Protein AF-A0A3A0CTU8-F1 (afdb_monomer)

Structure (mmCIF, N/CA/C/O backbone):
data_AF-A0A3A0CTU8-F1
#
_entry.id   AF-A0A3A0CTU8-F1
#
loop_
_atom_site.group_PDB
_atom_site.id
_atom_site.type_symbol
_atom_site.label_atom_id
_atom_site.label_alt_id
_atom_site.label_comp_id
_atom_site.label_asym_id
_atom_site.label_entity_id
_atom_site.label_seq_id
_atom_site.pdbx_PDB_ins_code
_atom_site.Cartn_x
_atom_site.Cartn_y
_atom_site.Cartn_z
_atom_site.occupancy
_atom_site.B_iso_or_equiv
_atom_site.auth_seq_id
_atom_site.auth_comp_id
_atom_site.auth_asym_id
_atom_site.auth_atom_id
_atom_site.pdbx_PDB_model_num
ATOM 1 N N . MET A 1 1 ? 33.513 -13.390 45.885 1.00 42.47 1 MET A N 1
ATOM 2 C CA . MET A 1 1 ? 34.099 -12.421 44.937 1.00 42.47 1 MET A CA 1
ATOM 3 C C . MET A 1 1 ? 33.956 -13.057 43.565 1.00 42.47 1 MET A C 1
ATOM 5 O O . MET A 1 1 ? 34.497 -14.136 43.381 1.00 42.47 1 MET A O 1
ATOM 9 N N . MET A 1 2 ? 33.066 -12.535 42.719 1.00 45.44 2 MET A N 1
ATOM 10 C CA . MET A 1 2 ? 32.643 -13.171 41.463 1.00 45.44 2 MET A CA 1
ATOM 11 C C . MET A 1 2 ? 32.971 -12.195 40.332 1.00 45.44 2 MET A C 1
ATOM 13 O O . MET A 1 2 ? 32.323 -11.157 40.219 1.00 45.44 2 MET A O 1
ATOM 17 N N . ASP A 1 3 ? 34.017 -12.493 39.566 1.00 45.66 3 ASP A N 1
ATOM 18 C CA . ASP A 1 3 ? 34.453 -11.686 38.428 1.00 45.66 3 ASP A CA 1
ATOM 19 C C . ASP A 1 3 ? 33.591 -12.023 37.207 1.00 45.66 3 ASP A C 1
ATOM 21 O O . ASP A 1 3 ? 33.755 -13.061 36.566 1.00 45.66 3 ASP A O 1
ATOM 25 N N . VAL A 1 4 ? 32.630 -11.151 36.904 1.00 51.38 4 VAL A N 1
ATOM 26 C CA . VAL A 1 4 ? 31.853 -11.211 35.664 1.00 51.38 4 VAL A CA 1
ATOM 27 C C . VAL A 1 4 ? 32.665 -10.506 34.584 1.00 51.38 4 VAL A C 1
ATOM 29 O O . VAL A 1 4 ? 32.803 -9.285 34.590 1.00 51.38 4 VAL A O 1
ATOM 32 N N . SER A 1 5 ? 33.227 -11.274 33.652 1.00 53.47 5 SER A N 1
ATOM 33 C CA . SER A 1 5 ? 33.855 -10.720 32.455 1.00 53.47 5 SER A CA 1
ATOM 34 C C . SER A 1 5 ? 32.796 -10.054 31.573 1.00 53.47 5 SER A C 1
ATOM 36 O O . SER A 1 5 ? 31.954 -10.718 30.972 1.00 53.47 5 SER A O 1
ATOM 38 N N . THR A 1 6 ? 32.848 -8.727 31.487 1.00 55.31 6 THR A N 1
ATOM 39 C CA . THR A 1 6 ? 32.089 -7.926 30.524 1.00 55.31 6 THR A CA 1
ATOM 40 C C . THR A 1 6 ? 32.538 -8.292 29.108 1.00 55.31 6 THR A C 1
ATOM 42 O O . THR A 1 6 ? 33.616 -7.888 28.675 1.00 55.31 6 THR A O 1
ATOM 45 N N . ILE A 1 7 ? 31.714 -9.026 28.355 1.00 48.69 7 ILE A N 1
ATOM 46 C CA . ILE A 1 7 ? 31.868 -9.136 26.897 1.00 48.69 7 ILE A CA 1
ATOM 47 C C . ILE A 1 7 ? 31.388 -7.806 26.309 1.00 48.69 7 ILE A C 1
ATOM 49 O O . ILE A 1 7 ? 30.241 -7.644 25.900 1.00 48.69 7 ILE A O 1
ATOM 53 N N . GLY A 1 8 ? 32.264 -6.805 26.350 1.00 43.62 8 GLY A N 1
ATOM 54 C CA . GLY A 1 8 ? 32.046 -5.517 25.714 1.00 43.62 8 GLY A CA 1
ATOM 55 C C . GLY A 1 8 ? 32.279 -5.639 24.217 1.00 43.62 8 GLY A C 1
ATOM 56 O O . GLY A 1 8 ? 33.350 -5.284 23.737 1.00 43.62 8 GLY A O 1
ATOM 57 N N . ASN A 1 9 ? 31.289 -6.124 23.466 1.00 53.31 9 ASN A N 1
ATOM 58 C CA . ASN A 1 9 ? 31.264 -5.866 22.031 1.00 53.31 9 ASN A CA 1
ATOM 59 C C . ASN A 1 9 ? 30.736 -4.441 21.832 1.00 53.31 9 ASN A C 1
ATOM 61 O O . ASN A 1 9 ? 29.529 -4.224 21.725 1.00 53.31 9 ASN A O 1
ATOM 65 N N . THR A 1 10 ? 31.628 -3.450 21.840 1.00 55.47 10 THR A N 1
ATOM 66 C CA . THR A 1 10 ? 31.289 -2.099 21.389 1.00 55.47 10 THR A CA 1
ATOM 67 C C . THR A 1 10 ? 31.092 -2.160 19.879 1.00 55.47 10 THR A C 1
ATOM 69 O O . THR A 1 10 ? 32.034 -1.954 19.112 1.00 55.47 10 THR A O 1
ATOM 72 N N . ALA A 1 11 ? 29.879 -2.498 19.443 1.00 49.56 11 ALA A N 1
ATOM 73 C CA . ALA A 1 11 ? 29.497 -2.360 18.050 1.00 49.56 11 ALA A CA 1
ATOM 74 C C . ALA A 1 11 ? 29.662 -0.883 17.672 1.00 49.56 11 ALA A C 1
ATOM 76 O O . ALA A 1 11 ? 28.957 -0.013 18.1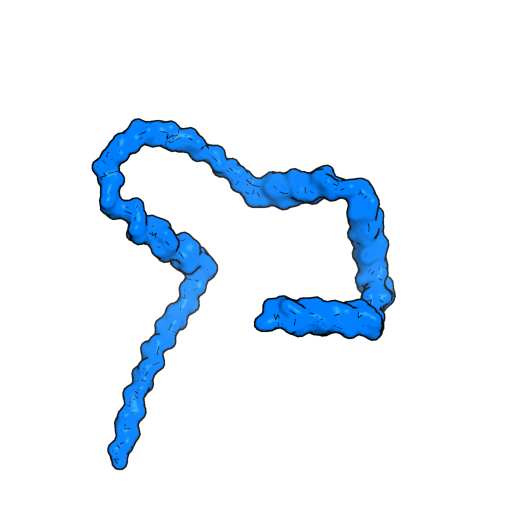85 1.00 49.56 11 ALA A O 1
ATOM 77 N N . SER A 1 12 ? 30.640 -0.584 16.817 1.00 58.47 12 SER A N 1
ATOM 78 C CA . SER A 1 12 ? 30.698 0.711 16.148 1.00 58.47 12 SER A CA 1
ATOM 79 C C . SER A 1 12 ? 29.374 0.928 15.406 1.00 58.47 12 SER A C 1
ATOM 81 O O . SER A 1 12 ? 28.804 -0.053 14.916 1.00 58.47 12 SER A O 1
ATOM 83 N N . PRO A 1 13 ? 28.868 2.169 15.285 1.00 54.62 13 PRO A N 1
ATOM 84 C CA . PRO A 1 13 ? 27.742 2.460 14.410 1.00 54.62 13 PRO A CA 1
ATOM 85 C C . PRO A 1 13 ? 28.224 2.309 12.964 1.00 54.62 13 PRO A C 1
ATOM 87 O O . PRO A 1 13 ? 28.578 3.279 12.300 1.00 54.62 13 PRO A O 1
ATOM 90 N N . ALA A 1 14 ? 28.316 1.064 12.501 1.00 59.03 14 ALA A N 1
ATOM 91 C CA . ALA A 1 14 ? 28.556 0.751 11.111 1.00 59.03 14 ALA A CA 1
ATOM 92 C C . ALA A 1 14 ? 27.394 1.366 10.336 1.00 59.03 14 ALA A C 1
ATOM 94 O O . ALA A 1 14 ? 26.224 1.034 10.550 1.00 59.03 14 ALA A O 1
ATOM 95 N N . THR A 1 15 ? 27.721 2.335 9.489 1.00 61.12 15 THR A N 1
ATOM 96 C CA . THR A 1 15 ? 26.726 2.949 8.618 1.00 61.12 15 THR A CA 1
ATOM 97 C C . THR A 1 15 ? 26.238 1.852 7.676 1.00 61.12 15 THR A C 1
ATOM 99 O O . THR A 1 15 ? 26.989 0.934 7.359 1.00 61.12 15 THR A O 1
ATOM 102 N N . VAL A 1 16 ? 25.000 1.922 7.187 1.00 56.56 16 VAL A N 1
ATOM 103 C CA . VAL A 1 16 ? 24.454 0.967 6.198 1.00 56.56 16 VAL A CA 1
ATOM 104 C C . VAL A 1 16 ? 25.458 0.690 5.057 1.00 56.56 16 VAL A C 1
ATOM 106 O O . VAL A 1 16 ? 25.606 -0.442 4.608 1.00 56.56 16 VAL A O 1
ATOM 109 N N . ARG A 1 17 ? 26.246 1.708 4.682 1.00 50.00 17 ARG A N 1
ATOM 110 C CA . ARG A 1 17 ? 27.369 1.652 3.734 1.00 50.00 17 ARG A CA 1
ATOM 111 C C . ARG A 1 17 ? 28.461 0.619 4.070 1.00 50.00 17 ARG A C 1
ATOM 113 O O . ARG A 1 17 ? 28.999 0.011 3.149 1.00 50.00 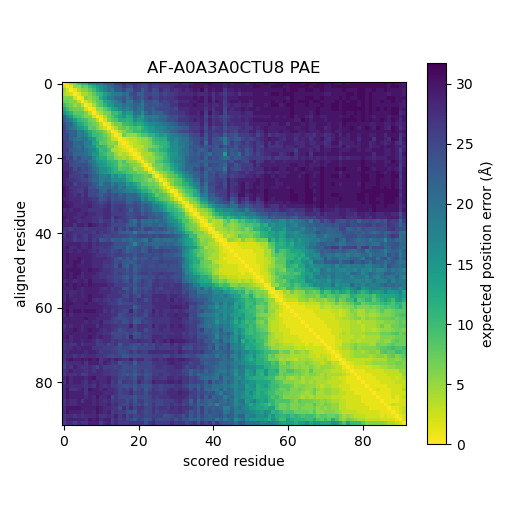17 ARG A O 1
ATOM 120 N N . ASP A 1 18 ? 28.788 0.417 5.343 1.00 56.19 18 ASP A N 1
ATOM 121 C CA . ASP A 1 18 ? 29.864 -0.475 5.795 1.00 56.19 18 ASP A CA 1
ATOM 122 C C . ASP A 1 18 ? 29.448 -1.948 5.747 1.00 56.19 18 ASP A C 1
ATOM 124 O O . ASP A 1 18 ? 30.241 -2.796 5.333 1.00 56.19 18 ASP A O 1
ATOM 128 N N . TYR A 1 19 ? 28.183 -2.249 6.064 1.00 58.97 19 TYR A N 1
ATOM 129 C CA . TYR A 1 19 ? 27.622 -3.598 5.922 1.00 58.97 19 TYR A CA 1
ATOM 130 C C . TYR A 1 19 ? 27.624 -4.064 4.463 1.00 58.97 19 TYR A C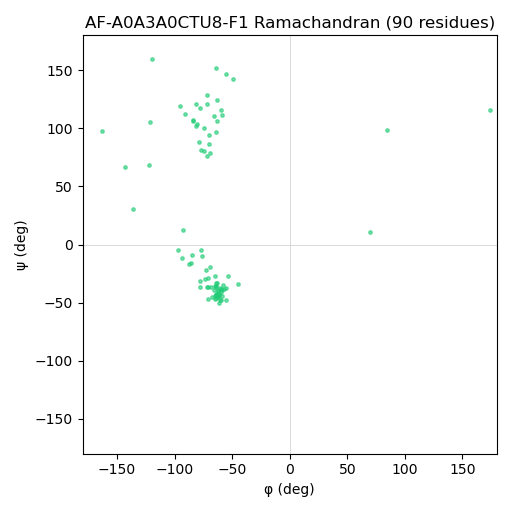 1
ATOM 132 O O . TYR A 1 19 ? 27.971 -5.210 4.179 1.00 58.97 19 TYR A O 1
ATOM 140 N N . PHE A 1 20 ? 27.323 -3.161 3.524 1.00 61.19 20 PHE A N 1
ATOM 141 C CA . PHE A 1 20 ? 27.404 -3.461 2.094 1.00 61.19 20 PHE A CA 1
ATOM 142 C C . PHE A 1 20 ? 28.834 -3.741 1.620 1.00 61.19 20 PHE A C 1
ATOM 144 O O . PHE A 1 20 ? 29.012 -4.473 0.659 1.00 61.19 20 PHE A O 1
ATOM 151 N N . ASN A 1 21 ? 29.863 -3.195 2.270 1.00 60.25 21 ASN A N 1
ATOM 152 C CA . ASN A 1 21 ? 31.248 -3.321 1.807 1.00 60.25 21 ASN A CA 1
ATOM 153 C C . ASN A 1 21 ? 31.940 -4.612 2.294 1.00 60.25 21 ASN A C 1
ATOM 155 O O . ASN A 1 21 ? 32.981 -5.011 1.768 1.00 60.25 21 ASN A O 1
ATOM 159 N N . GLN A 1 22 ? 31.374 -5.280 3.303 1.00 61.56 22 GLN A N 1
ATOM 160 C CA . GLN A 1 22 ? 31.967 -6.467 3.926 1.00 61.56 22 GLN A CA 1
ATOM 161 C C . GLN A 1 22 ? 31.768 -7.739 3.083 1.00 61.56 22 GLN A C 1
ATOM 163 O O . GLN A 1 22 ? 32.647 -8.601 3.029 1.00 61.56 22 GLN A O 1
ATOM 168 N N . SER A 1 23 ? 30.662 -7.819 2.342 1.00 55.22 23 SER A N 1
ATOM 169 C CA . SER A 1 23 ? 30.302 -8.942 1.464 1.00 55.22 23 SER A CA 1
ATOM 170 C C . SER A 1 23 ? 31.187 -9.070 0.216 1.00 55.22 23 SER A C 1
ATOM 172 O O . SER A 1 23 ? 31.282 -10.157 -0.355 1.00 55.22 23 SER A O 1
ATOM 174 N N . PHE A 1 24 ? 31.898 -8.012 -0.181 1.00 56.78 24 PHE A N 1
ATOM 175 C CA . PHE A 1 24 ? 32.737 -8.014 -1.388 1.00 56.78 24 PHE A CA 1
ATOM 176 C C . PHE A 1 24 ? 34.208 -8.370 -1.138 1.00 56.78 24 PHE A C 1
ATOM 178 O O . PHE A 1 24 ? 34.944 -8.639 -2.085 1.00 56.78 24 PHE A O 1
ATOM 185 N N . ARG A 1 25 ? 34.656 -8.412 0.123 1.00 59.25 25 ARG A N 1
ATOM 186 C CA . ARG A 1 25 ? 36.078 -8.624 0.455 1.00 59.25 25 ARG A CA 1
ATOM 187 C C . ARG A 1 25 ? 36.511 -10.090 0.516 1.00 59.25 25 ARG A C 1
ATOM 189 O O . ARG A 1 25 ? 37.703 -10.357 0.554 1.00 59.25 25 ARG A O 1
ATOM 196 N N . SER A 1 26 ? 35.575 -11.039 0.459 1.00 58.81 26 SER A N 1
ATOM 197 C CA . SER A 1 26 ? 35.882 -12.476 0.592 1.00 58.81 26 SER A CA 1
ATOM 198 C C . SER A 1 26 ? 36.122 -13.202 -0.740 1.00 58.81 26 SER A C 1
ATOM 200 O O . SER A 1 26 ? 36.115 -14.429 -0.772 1.00 58.81 26 SER A O 1
ATOM 202 N N . ARG A 1 27 ? 36.286 -12.485 -1.863 1.00 59.97 27 ARG A N 1
ATOM 203 C CA . ARG A 1 27 ? 36.358 -13.117 -3.194 1.00 59.97 27 ARG A CA 1
ATOM 204 C C . ARG A 1 27 ? 37.454 -12.565 -4.105 1.00 59.97 27 ARG A C 1
ATOM 206 O O . ARG A 1 27 ? 37.298 -12.563 -5.319 1.00 59.97 27 ARG A O 1
ATOM 213 N N . SER A 1 28 ? 38.563 -12.111 -3.526 1.00 60.06 28 SER A N 1
ATOM 214 C CA . SER A 1 28 ? 39.727 -11.652 -4.288 1.00 60.06 28 SER A CA 1
ATOM 215 C C . SER A 1 28 ? 40.976 -12.443 -3.914 1.00 60.06 28 SER A C 1
ATOM 217 O O . SER A 1 28 ? 41.897 -11.885 -3.342 1.00 60.06 28 SER A O 1
ATOM 219 N N . ASP A 1 29 ? 40.986 -13.725 -4.276 1.00 56.75 29 ASP A N 1
ATOM 220 C CA . ASP A 1 29 ? 42.203 -14.524 -4.460 1.00 56.75 29 ASP A CA 1
ATOM 221 C C . ASP A 1 29 ? 41.978 -15.467 -5.651 1.00 56.75 29 ASP A C 1
ATOM 223 O O . ASP A 1 29 ? 41.815 -16.675 -5.502 1.00 56.75 29 ASP A O 1
ATOM 227 N N . ASN A 1 30 ? 41.860 -14.901 -6.854 1.00 54.06 30 ASN A N 1
ATOM 228 C CA . ASN A 1 30 ? 42.146 -15.610 -8.104 1.00 54.06 30 ASN A CA 1
ATOM 229 C C . ASN A 1 30 ? 42.328 -14.590 -9.234 1.00 54.06 30 ASN A C 1
ATOM 231 O O . ASN A 1 30 ? 41.371 -14.071 -9.806 1.00 54.06 30 ASN A O 1
ATOM 235 N N . ALA A 1 31 ? 43.589 -14.279 -9.522 1.00 60.47 31 ALA A N 1
ATOM 236 C CA . ALA A 1 31 ? 43.989 -13.542 -10.706 1.00 60.47 31 ALA A CA 1
ATOM 237 C C . ALA A 1 31 ? 43.978 -14.491 -11.915 1.00 60.47 31 ALA A C 1
ATOM 239 O O . ALA A 1 31 ? 44.754 -15.443 -11.956 1.00 60.47 31 ALA A O 1
ATOM 240 N N . GLY A 1 32 ? 43.127 -14.226 -12.910 1.00 51.38 32 GLY A N 1
ATOM 241 C CA . GLY A 1 32 ? 43.161 -14.959 -14.174 1.00 51.38 32 GLY A CA 1
ATOM 242 C C . GLY A 1 32 ? 42.015 -14.616 -15.125 1.00 51.38 32 GLY A C 1
ATOM 243 O O . GLY A 1 32 ? 40.871 -14.958 -14.860 1.00 51.38 32 GLY A O 1
ATOM 244 N N . SER A 1 33 ? 42.375 -14.037 -16.274 1.00 49.69 33 SER A N 1
ATOM 245 C CA . SER A 1 33 ? 41.544 -13.739 -17.453 1.00 49.69 33 SER A CA 1
ATOM 246 C C . SER A 1 33 ? 40.758 -12.422 -17.417 1.00 49.69 33 SER A C 1
ATOM 248 O O . SER A 1 33 ? 39.665 -12.319 -16.867 1.00 49.69 33 SER A O 1
ATOM 250 N N . ALA A 1 34 ? 41.318 -11.406 -18.080 1.00 57.88 34 ALA A N 1
ATOM 251 C CA . ALA A 1 34 ? 40.624 -10.175 -18.435 1.00 57.88 34 ALA A CA 1
ATOM 252 C C . ALA A 1 34 ? 39.616 -10.456 -19.564 1.00 57.88 34 ALA A C 1
ATOM 254 O O . ALA A 1 34 ? 39.857 -10.156 -20.732 1.00 57.88 34 ALA A O 1
ATOM 255 N N . VAL A 1 35 ? 38.489 -11.068 -19.211 1.00 64.12 35 VAL A N 1
ATOM 256 C CA . VAL A 1 35 ? 37.262 -10.947 -19.997 1.00 64.12 35 VAL A CA 1
ATOM 257 C C . VAL A 1 35 ? 36.770 -9.525 -19.752 1.00 64.12 35 VAL A C 1
ATOM 259 O O . VAL A 1 35 ? 36.590 -9.131 -18.601 1.00 64.12 35 VAL A O 1
ATOM 262 N N . VAL A 1 36 ? 36.632 -8.726 -20.812 1.00 62.59 36 VAL A N 1
ATOM 263 C CA . VAL A 1 36 ? 35.970 -7.420 -20.720 1.00 62.59 36 VAL A CA 1
ATOM 264 C C . VAL A 1 36 ? 34.520 -7.708 -20.347 1.00 62.59 36 VAL A C 1
ATOM 266 O O . VAL A 1 36 ? 33.722 -8.125 -21.180 1.00 62.59 36 VAL A O 1
ATOM 269 N N . ASP A 1 37 ? 34.247 -7.605 -19.053 1.00 64.19 37 ASP A N 1
ATOM 270 C CA . ASP A 1 37 ? 32.952 -7.860 -18.445 1.00 64.19 37 ASP A CA 1
ATOM 271 C C . ASP A 1 37 ? 32.056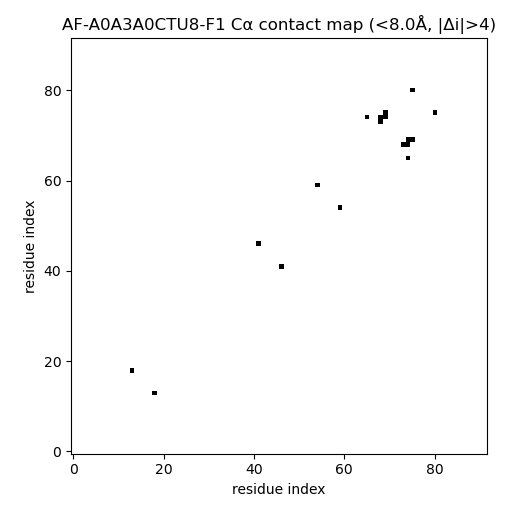 -6.666 -18.790 1.00 64.19 37 ASP A C 1
ATOM 273 O O . ASP A 1 37 ? 32.209 -5.579 -18.228 1.00 64.19 37 ASP A O 1
ATOM 277 N N . ASP A 1 38 ? 31.198 -6.835 -19.797 1.00 71.88 38 ASP A N 1
ATOM 278 C CA . ASP A 1 38 ? 30.225 -5.825 -20.209 1.00 71.88 38 ASP A CA 1
ATOM 279 C C . ASP A 1 38 ? 29.153 -5.720 -19.115 1.00 71.88 38 ASP A C 1
ATOM 281 O O . ASP A 1 38 ? 28.229 -6.531 -19.023 1.00 71.88 38 ASP A O 1
ATOM 285 N N . ARG A 1 39 ? 29.347 -4.770 -18.195 1.00 67.62 39 ARG A N 1
ATOM 286 C CA . ARG A 1 39 ? 28.470 -4.568 -17.040 1.00 67.62 39 ARG A CA 1
ATOM 287 C C . ARG A 1 39 ? 27.447 -3.492 -17.343 1.00 67.62 39 ARG A C 1
ATOM 289 O O . ARG A 1 39 ? 27.788 -2.329 -17.541 1.00 67.62 39 ARG A O 1
ATOM 296 N N . VAL A 1 40 ? 26.177 -3.876 -17.290 1.00 73.56 40 VAL A N 1
ATOM 297 C CA . VAL A 1 40 ? 25.058 -2.940 -17.388 1.00 73.56 40 VAL A CA 1
ATOM 298 C C . VAL A 1 40 ? 24.677 -2.480 -15.983 1.00 73.56 40 VAL A C 1
ATOM 300 O O . VAL A 1 40 ? 24.176 -3.258 -15.173 1.00 73.56 40 VAL A O 1
ATOM 303 N N . GLU A 1 41 ? 24.911 -1.206 -15.687 1.00 72.94 41 GLU A N 1
ATOM 304 C CA . GLU A 1 41 ? 24.457 -0.569 -14.449 1.00 72.94 41 GLU A CA 1
ATOM 305 C C . GLU A 1 41 ? 22.978 -0.189 -14.603 1.00 72.94 41 GLU A C 1
ATOM 307 O O . GLU A 1 41 ? 22.628 0.773 -15.292 1.00 72.94 41 GLU A O 1
ATOM 312 N N . ILE A 1 42 ? 22.081 -0.965 -13.991 1.00 73.62 42 ILE A N 1
ATOM 313 C CA . ILE A 1 42 ? 20.650 -0.652 -13.997 1.00 73.62 42 ILE A CA 1
ATOM 314 C C . ILE A 1 42 ? 20.379 0.397 -12.919 1.00 73.62 42 ILE A C 1
ATOM 316 O O . ILE A 1 42 ? 20.610 0.164 -11.734 1.00 73.62 42 ILE A O 1
ATOM 320 N N . SER A 1 43 ? 19.840 1.550 -13.324 1.00 83.50 43 SER A N 1
ATOM 321 C CA . SER A 1 43 ? 19.389 2.565 -12.374 1.00 83.50 43 SER A CA 1
ATOM 322 C C . SER A 1 43 ? 18.252 2.012 -11.511 1.00 83.50 43 SER A C 1
ATOM 324 O O . SER A 1 43 ? 17.205 1.589 -12.013 1.00 83.50 43 SER A O 1
ATOM 326 N N . GLU A 1 44 ? 18.438 2.055 -10.194 1.00 75.88 44 GLU A N 1
ATOM 327 C CA . GLU A 1 44 ? 17.428 1.637 -9.218 1.00 75.88 44 GLU A CA 1
ATOM 328 C C . GLU A 1 44 ? 16.117 2.426 -9.396 1.00 75.88 44 GLU A C 1
ATOM 330 O O . GLU A 1 44 ? 15.026 1.856 -9.381 1.00 75.88 44 GLU A O 1
ATOM 335 N N . ILE A 1 45 ? 16.224 3.723 -9.709 1.00 76.69 45 ILE A N 1
ATOM 336 C CA . ILE A 1 45 ? 15.082 4.598 -10.007 1.00 76.69 45 ILE A CA 1
ATOM 337 C C . ILE A 1 45 ? 14.343 4.123 -11.265 1.00 76.69 45 ILE A C 1
ATOM 339 O O . ILE A 1 45 ? 13.115 4.049 -11.264 1.00 76.69 45 ILE A O 1
ATOM 343 N N . ALA A 1 46 ? 15.067 3.748 -12.323 1.00 77.50 46 ALA A N 1
ATOM 344 C CA . ALA A 1 46 ? 14.455 3.226 -13.546 1.00 77.50 46 ALA A CA 1
ATOM 345 C C . ALA A 1 46 ? 13.725 1.894 -13.303 1.00 77.50 46 ALA A C 1
ATOM 347 O O . ALA A 1 46 ? 12.653 1.672 -13.861 1.00 77.50 46 ALA A O 1
ATOM 348 N N . THR A 1 47 ? 14.252 1.044 -12.417 1.00 79.25 47 THR A N 1
ATOM 349 C CA . THR A 1 47 ? 13.611 -0.227 -12.036 1.00 79.25 47 THR A CA 1
ATOM 350 C C . THR A 1 47 ? 12.280 0.008 -11.326 1.00 79.25 47 THR A C 1
ATOM 352 O O . THR A 1 47 ? 11.281 -0.643 -11.634 1.00 79.25 47 THR A O 1
ATOM 355 N N . ILE A 1 48 ? 12.242 0.967 -10.397 1.00 80.81 48 ILE A N 1
ATOM 356 C CA . ILE A 1 48 ? 11.015 1.344 -9.685 1.00 80.81 48 ILE A CA 1
ATOM 357 C C . ILE A 1 48 ? 9.985 1.930 -10.661 1.00 80.81 48 ILE A C 1
ATOM 359 O O . ILE A 1 48 ? 8.811 1.564 -10.607 1.00 80.81 48 ILE A O 1
ATOM 363 N N . LEU A 1 49 ? 10.420 2.796 -11.582 1.00 78.19 49 LEU A N 1
ATOM 364 C CA . LEU A 1 49 ? 9.544 3.399 -12.589 1.00 78.19 49 LEU A CA 1
ATOM 365 C C . LEU A 1 49 ? 8.993 2.372 -13.589 1.00 78.19 49 LEU A C 1
ATOM 367 O O . LEU A 1 49 ? 7.812 2.447 -13.917 1.00 78.19 49 LEU A O 1
ATOM 371 N N . SER A 1 50 ? 9.795 1.391 -14.023 1.00 78.06 50 SER A N 1
ATOM 372 C CA . SER A 1 50 ? 9.332 0.294 -14.892 1.00 78.06 50 SER A CA 1
ATOM 373 C C . SER A 1 50 ? 8.238 -0.521 -14.210 1.00 78.06 50 SER A C 1
ATOM 375 O O . SER A 1 50 ? 7.163 -0.714 -14.769 1.00 78.06 50 SER A O 1
ATOM 377 N N . ARG A 1 51 ? 8.460 -0.906 -12.946 1.00 75.62 51 ARG A N 1
ATOM 378 C CA . ARG A 1 51 ? 7.459 -1.638 -12.156 1.00 75.62 51 ARG A CA 1
ATOM 379 C C . ARG A 1 51 ? 6.172 -0.844 -11.978 1.00 75.62 51 ARG A C 1
ATOM 381 O O . ARG A 1 51 ? 5.097 -1.427 -12.005 1.00 75.62 51 ARG A O 1
ATOM 388 N N . LEU A 1 52 ? 6.269 0.474 -11.801 1.00 70.19 52 LEU A N 1
ATOM 389 C CA . LEU A 1 52 ? 5.101 1.347 -11.700 1.00 70.19 52 LEU A CA 1
ATOM 390 C C . LEU A 1 52 ? 4.348 1.455 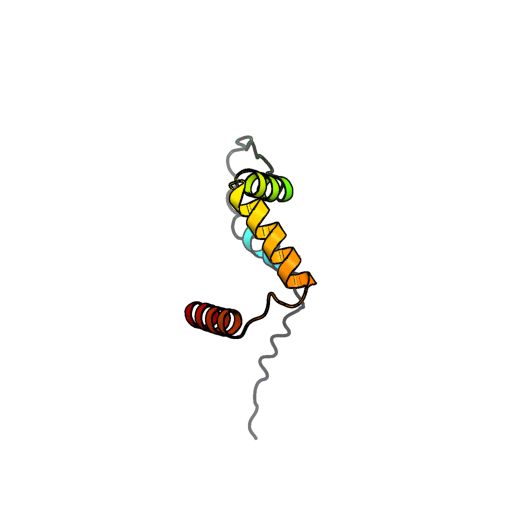-13.037 1.00 70.19 52 LEU A C 1
ATOM 392 O O . LEU A 1 52 ? 3.121 1.506 -13.031 1.00 70.19 52 LEU A O 1
ATOM 396 N N . ALA A 1 53 ? 5.067 1.464 -14.164 1.00 70.44 53 ALA A N 1
ATOM 397 C CA . ALA A 1 53 ? 4.493 1.506 -15.511 1.00 70.44 53 ALA A CA 1
ATOM 398 C C . ALA A 1 53 ? 3.812 0.187 -15.920 1.00 70.44 53 ALA A C 1
ATOM 400 O O . ALA A 1 53 ? 2.852 0.203 -16.685 1.00 70.44 53 ALA A O 1
ATOM 401 N N . GLU A 1 54 ? 4.277 -0.945 -15.389 1.00 74.00 54 GLU A N 1
ATOM 402 C CA . GLU A 1 54 ? 3.682 -2.273 -15.595 1.00 74.00 54 GLU A CA 1
ATOM 403 C C . GLU A 1 54 ? 2.401 -2.501 -14.773 1.00 74.00 54 GLU A C 1
ATOM 405 O O . GLU A 1 54 ? 1.699 -3.493 -14.984 1.00 74.00 54 GLU A O 1
ATOM 410 N N . LEU A 1 55 ? 2.061 -1.604 -13.837 1.00 65.88 55 LEU A N 1
ATOM 411 C CA . LEU A 1 55 ? 0.843 -1.745 -13.044 1.00 65.88 55 LEU A CA 1
ATOM 412 C C . LEU A 1 55 ? -0.408 -1.470 -13.900 1.00 65.88 55 LEU A C 1
ATOM 414 O O . LEU A 1 55 ? -0.523 -0.401 -14.500 1.00 65.88 55 LEU A O 1
ATOM 418 N N . PRO A 1 56 ? -1.403 -2.378 -13.885 1.00 71.44 56 PRO A N 1
ATOM 419 C CA . PRO A 1 56 ? -2.708 -2.152 -14.496 1.00 71.44 56 PRO A CA 1
ATOM 420 C C . PRO A 1 56 ? -3.324 -0.807 -14.097 1.00 71.44 56 PRO A C 1
ATOM 422 O O . PRO A 1 56 ? -3.263 -0.415 -12.933 1.00 71.44 56 PRO A O 1
ATOM 425 N N . GLU A 1 57 ? -4.013 -0.139 -15.026 1.00 67.75 57 GLU A N 1
ATOM 426 C CA . GLU A 1 57 ? -4.686 1.156 -14.800 1.00 67.75 57 GLU A CA 1
ATOM 427 C C . GLU A 1 57 ? -5.649 1.130 -13.587 1.00 67.75 57 GLU A C 1
ATOM 429 O O . GLU A 1 57 ? -5.853 2.133 -12.897 1.00 67.75 57 GLU A O 1
ATOM 434 N N . ALA A 1 58 ? -6.188 -0.051 -13.263 1.00 65.81 58 ALA A N 1
ATOM 435 C CA . ALA A 1 58 ? -6.987 -0.309 -12.067 1.00 65.81 58 ALA A CA 1
ATOM 436 C C . ALA A 1 58 ? -6.240 0.001 -10.752 1.00 65.81 58 ALA A C 1
ATOM 438 O O . ALA A 1 58 ? -6.844 0.500 -9.801 1.00 65.81 58 ALA A O 1
ATOM 439 N N . ASN A 1 59 ? -4.925 -0.227 -10.703 1.00 70.56 59 ASN A N 1
ATOM 440 C CA . ASN A 1 59 ? -4.097 0.065 -9.535 1.00 70.56 59 ASN A CA 1
ATOM 441 C C . ASN A 1 59 ? -3.906 1.569 -9.344 1.00 70.56 59 ASN A C 1
ATOM 443 O O . ASN A 1 59 ? -3.939 2.039 -8.211 1.00 70.56 59 ASN A O 1
ATOM 447 N N . ALA A 1 60 ? -3.785 2.343 -10.427 1.00 74.06 60 ALA A N 1
ATOM 448 C CA . ALA A 1 60 ? -3.686 3.799 -10.338 1.00 74.06 60 ALA A CA 1
ATOM 449 C C . ALA A 1 60 ? -4.956 4.409 -9.721 1.00 74.06 60 ALA A C 1
ATOM 451 O O . ALA A 1 60 ? -4.868 5.230 -8.806 1.00 74.06 60 ALA A O 1
ATOM 452 N N . ARG A 1 61 ? -6.141 3.947 -10.147 1.00 80.62 61 ARG A N 1
ATOM 453 C CA . ARG A 1 61 ? -7.430 4.381 -9.573 1.00 80.62 61 ARG A CA 1
ATOM 454 C C . ARG A 1 61 ? -7.542 4.014 -8.095 1.00 80.62 61 ARG A C 1
ATOM 456 O O . ARG A 1 61 ? -7.875 4.871 -7.280 1.00 80.62 61 ARG A O 1
ATOM 463 N N . ARG A 1 62 ? -7.171 2.778 -7.744 1.00 83.88 62 ARG A N 1
ATOM 464 C CA . ARG A 1 62 ? -7.175 2.290 -6.359 1.00 83.88 62 ARG A CA 1
ATOM 465 C C . ARG A 1 62 ? -6.215 3.074 -5.459 1.00 83.88 62 ARG A C 1
ATOM 467 O O . ARG A 1 62 ? -6.562 3.397 -4.330 1.00 83.88 62 ARG A O 1
ATOM 474 N N . ILE A 1 63 ? -5.030 3.436 -5.955 1.00 84.06 63 ILE A N 1
ATOM 475 C CA . ILE A 1 63 ? -4.065 4.265 -5.214 1.00 84.06 63 ILE A CA 1
ATOM 476 C C . ILE A 1 63 ? -4.629 5.667 -4.957 1.00 84.06 63 ILE A C 1
ATOM 478 O O . ILE A 1 63 ? -4.472 6.193 -3.856 1.00 84.06 63 ILE A O 1
ATOM 482 N N . VAL A 1 64 ? -5.279 6.281 -5.950 1.00 87.56 64 VAL A N 1
ATOM 483 C CA . VAL A 1 64 ? -5.900 7.608 -5.800 1.00 87.56 64 VAL A CA 1
ATOM 484 C C . VAL A 1 64 ? -7.028 7.575 -4.767 1.00 87.56 64 VAL A C 1
ATOM 486 O O . VAL A 1 64 ? -7.098 8.457 -3.912 1.00 87.56 64 VAL A O 1
ATOM 489 N N . GLU A 1 65 ? -7.872 6.546 -4.805 1.00 86.94 65 GLU A N 1
ATOM 490 C CA . GLU A 1 65 ? -8.953 6.338 -3.840 1.00 86.94 65 GLU A CA 1
ATOM 491 C C . GLU A 1 65 ? -8.421 6.155 -2.414 1.00 86.94 65 GLU A C 1
ATOM 493 O O . GLU A 1 65 ? -8.811 6.896 -1.514 1.00 86.94 65 GLU A O 1
ATOM 498 N N . ILE A 1 66 ? -7.440 5.268 -2.224 1.00 87.88 66 ILE A N 1
ATOM 499 C CA . ILE A 1 66 ? -6.788 5.054 -0.924 1.00 87.88 66 ILE A CA 1
ATOM 500 C C . ILE A 1 66 ? -6.157 6.351 -0.407 1.00 87.88 66 ILE A C 1
ATOM 502 O O . ILE A 1 66 ? -6.325 6.706 0.758 1.00 87.88 66 ILE A O 1
ATOM 506 N N . ARG A 1 67 ? -5.454 7.102 -1.265 1.00 87.75 67 ARG A N 1
ATOM 507 C CA . ARG A 1 67 ? -4.868 8.396 -0.880 1.00 87.75 67 ARG A CA 1
ATOM 508 C C . ARG A 1 67 ? -5.933 9.382 -0.413 1.00 87.75 67 ARG A C 1
ATOM 510 O O . ARG A 1 67 ? -5.704 10.087 0.569 1.00 87.75 67 ARG A O 1
ATOM 517 N N . ARG A 1 68 ? -7.084 9.421 -1.086 1.00 89.62 68 ARG A N 1
ATOM 518 C CA . ARG A 1 68 ? -8.219 10.255 -0.685 1.00 89.62 68 ARG A CA 1
ATOM 519 C C . ARG A 1 68 ? -8.774 9.822 0.672 1.00 89.62 68 ARG A C 1
ATOM 521 O O . ARG A 1 68 ? -8.962 10.686 1.519 1.00 89.62 68 ARG A O 1
ATOM 528 N N . GLU A 1 69 ? -8.978 8.524 0.894 1.00 88.44 6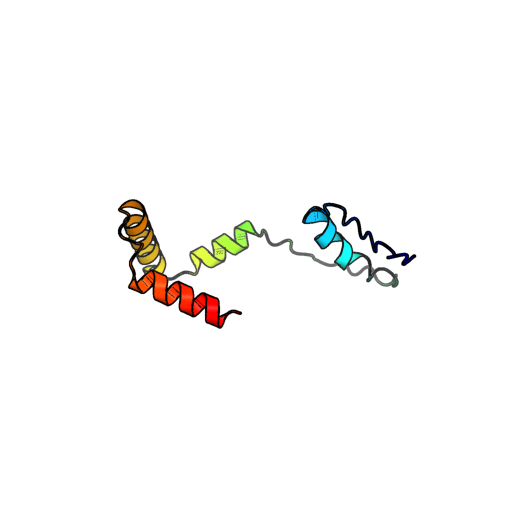9 GLU A N 1
ATOM 529 C CA . GLU A 1 69 ? -9.448 7.983 2.181 1.00 88.44 69 GLU A CA 1
ATOM 530 C C . GLU A 1 69 ? -8.496 8.311 3.339 1.00 88.44 69 GLU A C 1
ATOM 532 O O . GLU A 1 69 ? -8.932 8.589 4.458 1.00 88.44 69 GLU A O 1
ATOM 537 N N . ILE A 1 70 ? -7.183 8.276 3.087 1.00 87.44 70 ILE A N 1
ATOM 538 C CA . ILE A 1 70 ? -6.168 8.620 4.091 1.00 87.44 70 ILE A CA 1
ATOM 539 C C . ILE A 1 70 ? -6.254 10.110 4.425 1.00 87.44 70 ILE A C 1
ATOM 541 O O . ILE A 1 70 ? -6.256 10.476 5.597 1.00 87.44 70 ILE A O 1
ATOM 545 N N . GLN A 1 71 ? -6.374 10.971 3.410 1.00 86.00 71 GLN A N 1
ATOM 546 C CA . GLN A 1 71 ? -6.515 12.417 3.606 1.00 86.00 71 GLN A CA 1
ATOM 547 C C . GLN A 1 71 ? -7.815 12.797 4.320 1.00 86.00 71 GLN A C 1
ATOM 549 O O . GLN A 1 71 ? -7.812 13.724 5.125 1.00 86.00 71 GLN A O 1
ATOM 554 N N . SER A 1 72 ? -8.916 12.085 4.062 1.00 89.69 72 SER A N 1
ATOM 555 C CA . SER A 1 72 ? -10.178 12.277 4.785 1.00 89.69 72 SER A CA 1
ATOM 556 C C . SER A 1 72 ? -10.184 11.656 6.181 1.00 89.69 72 SER A C 1
ATOM 558 O O . SER A 1 72 ? -11.166 11.815 6.901 1.00 89.69 72 SER A O 1
ATOM 560 N N . GLY A 1 73 ? -9.122 10.943 6.571 1.00 86.00 73 GLY A N 1
ATOM 561 C CA . GLY A 1 73 ? -9.025 10.264 7.864 1.00 86.00 73 GLY A CA 1
ATOM 562 C C . GLY A 1 73 ? -9.956 9.056 8.008 1.00 86.00 73 GLY A C 1
ATOM 563 O O . GLY A 1 73 ? -10.095 8.523 9.102 1.00 86.00 73 GLY A O 1
ATOM 564 N N . THR A 1 74 ? -10.587 8.606 6.922 1.00 88.56 74 THR A N 1
ATOM 565 C CA . THR A 1 74 ? -11.542 7.483 6.917 1.00 88.56 74 THR A CA 1
ATOM 566 C C . THR A 1 74 ? -10.900 6.163 6.511 1.00 88.56 74 THR A C 1
ATOM 568 O O . THR A 1 74 ? -11.557 5.127 6.532 1.00 88.56 74 THR A O 1
ATOM 571 N N . TYR A 1 75 ? -9.623 6.182 6.122 1.00 84.62 75 TYR A N 1
ATOM 572 C CA . TYR A 1 75 ? -8.906 4.970 5.747 1.00 84.62 75 TYR A CA 1
ATOM 573 C C . TYR A 1 75 ? -8.753 4.000 6.918 1.00 84.62 75 TYR A C 1
ATOM 575 O O . TYR A 1 75 ? -8.805 2.795 6.692 1.00 84.62 75 TYR A O 1
ATOM 583 N N . LEU A 1 76 ? -8.548 4.511 8.136 1.00 83.38 76 LEU A N 1
ATOM 584 C CA . LEU A 1 76 ? -8.299 3.699 9.322 1.00 83.38 76 LEU A CA 1
ATOM 585 C C . LEU A 1 76 ? -9.632 3.239 9.928 1.00 83.38 76 LEU A C 1
ATOM 587 O O . LEU A 1 76 ? -10.355 4.028 10.532 1.00 83.38 76 LEU A O 1
ATOM 591 N N . THR A 1 77 ? -9.951 1.961 9.758 1.00 88.25 77 THR A N 1
ATOM 592 C CA . THR A 1 77 ? -11.129 1.312 10.349 1.00 88.25 77 THR A CA 1
ATOM 593 C C . THR A 1 77 ? -10.687 0.166 11.254 1.00 88.25 77 THR A C 1
ATOM 595 O O . THR A 1 77 ? -9.567 -0.325 11.112 1.00 88.25 77 THR A O 1
ATOM 598 N N . ALA A 1 78 ? -11.558 -0.265 12.174 1.00 86.62 78 ALA A N 1
ATOM 599 C CA . ALA A 1 78 ? -11.283 -1.411 13.046 1.00 86.62 78 ALA A CA 1
ATOM 600 C C . ALA A 1 78 ? -10.932 -2.664 12.221 1.00 86.62 78 ALA A C 1
ATOM 602 O O . ALA A 1 78 ? -9.862 -3.228 12.402 1.00 86.62 78 ALA A O 1
ATOM 603 N N . ASP A 1 79 ? -11.734 -2.974 11.200 1.00 85.06 79 ASP A N 1
ATOM 604 C CA . ASP A 1 79 ? -11.510 -4.136 10.330 1.00 85.06 79 ASP A CA 1
ATOM 605 C C . ASP A 1 79 ? -10.147 -4.113 9.612 1.00 85.06 79 ASP A C 1
ATOM 607 O O . ASP A 1 79 ? -9.495 -5.146 9.462 1.00 85.06 79 ASP A O 1
ATOM 611 N N . LYS A 1 80 ? -9.687 -2.935 9.155 1.00 86.06 80 LYS A N 1
ATOM 612 C CA . LYS A 1 80 ? -8.370 -2.809 8.504 1.00 86.06 80 LYS A CA 1
ATOM 613 C C . LYS A 1 80 ? -7.220 -2.916 9.507 1.00 86.06 80 LYS A C 1
ATOM 615 O O . LYS A 1 80 ? -6.136 -3.342 9.117 1.00 86.06 80 LYS A O 1
ATOM 620 N N . LEU A 1 81 ? -7.433 -2.510 10.760 1.00 88.25 81 LEU A N 1
ATOM 621 C CA . LEU A 1 81 ? -6.448 -2.665 11.830 1.00 88.25 81 LEU A CA 1
ATOM 622 C C . LEU A 1 81 ? -6.315 -4.130 12.237 1.00 88.25 81 LEU A C 1
ATOM 624 O O . LEU A 1 81 ? -5.194 -4.624 12.286 1.00 88.25 81 LEU A O 1
ATOM 628 N N . ASP A 1 82 ? -7.432 -4.825 12.437 1.00 90.69 82 ASP A N 1
ATOM 629 C CA . ASP A 1 82 ? -7.441 -6.245 12.794 1.00 90.69 82 ASP A CA 1
ATOM 630 C C . ASP A 1 82 ? -6.751 -7.083 11.709 1.00 90.69 82 ASP A C 1
ATOM 632 O O . ASP A 1 82 ? -5.814 -7.825 11.996 1.00 90.69 82 ASP A O 1
ATOM 636 N N . GLY A 1 83 ? -7.087 -6.859 10.433 1.00 90.50 83 GLY A N 1
ATOM 637 C CA . GLY A 1 83 ? -6.412 -7.543 9.326 1.00 90.50 83 GLY A CA 1
ATOM 638 C C . GLY A 1 83 ? -4.915 -7.216 9.207 1.00 90.50 83 GLY A C 1
ATOM 639 O O . GLY A 1 83 ? -4.124 -8.074 8.815 1.00 90.50 83 GLY A O 1
ATOM 640 N N . ALA A 1 84 ? -4.496 -5.992 9.550 1.00 89.75 84 ALA A N 1
ATOM 641 C CA . ALA A 1 84 ? -3.079 -5.627 9.566 1.00 89.75 84 ALA A CA 1
ATOM 642 C C . ALA A 1 84 ? -2.322 -6.304 10.720 1.00 89.75 84 ALA A C 1
ATOM 644 O O . ALA A 1 84 ? -1.170 -6.703 10.542 1.00 89.75 84 ALA A O 1
ATOM 645 N N . ILE A 1 85 ? -2.968 -6.449 11.880 1.00 93.00 85 ILE A N 1
ATOM 646 C CA . ILE A 1 85 ? -2.432 -7.169 13.040 1.00 93.00 85 ILE A CA 1
ATOM 647 C C . ILE A 1 85 ? -2.277 -8.657 12.708 1.00 93.00 85 ILE A C 1
ATOM 649 O O . ILE A 1 85 ? -1.204 -9.213 12.936 1.00 93.00 85 ILE A O 1
ATOM 653 N N . ASP A 1 86 ? -3.294 -9.276 12.105 1.00 93.94 86 ASP A N 1
ATOM 654 C CA . ASP A 1 86 ? -3.257 -10.682 11.688 1.00 93.94 86 ASP A CA 1
ATOM 655 C C . ASP A 1 86 ? -2.158 -10.946 10.650 1.00 93.94 86 ASP A C 1
ATOM 657 O O . ASP A 1 86 ? -1.411 -11.920 10.759 1.00 93.94 86 ASP A O 1
ATOM 661 N N . GLY A 1 87 ? -2.015 -10.056 9.663 1.00 91.62 87 GLY A N 1
ATOM 662 C CA . GLY A 1 87 ? -0.944 -10.144 8.670 1.00 91.62 87 GLY A CA 1
ATOM 663 C C . GLY A 1 87 ? 0.445 -10.047 9.300 1.00 91.62 87 GLY A C 1
ATOM 664 O O . GLY A 1 87 ? 1.321 -10.841 8.974 1.00 91.62 87 GLY A O 1
ATOM 665 N N . LEU A 1 88 ? 0.629 -9.127 10.252 1.00 93.19 88 LEU A N 1
ATOM 666 C CA . LEU A 1 88 ? 1.889 -8.991 10.982 1.00 93.19 88 LEU A CA 1
ATOM 667 C C . LEU A 1 88 ? 2.206 -10.244 11.810 1.00 93.19 88 LEU A C 1
ATOM 669 O O . LEU A 1 88 ? 3.345 -10.695 11.814 1.00 93.19 88 LEU A O 1
ATOM 673 N N . LEU A 1 89 ? 1.210 -10.811 12.495 1.00 94.25 89 LEU A N 1
ATOM 674 C CA . LEU A 1 89 ? 1.353 -12.051 13.265 1.00 94.25 89 LEU A CA 1
ATOM 675 C C . LEU A 1 89 ? 1.693 -13.256 12.384 1.00 94.25 89 LEU A C 1
ATOM 677 O O . LEU A 1 89 ? 2.400 -14.144 12.842 1.00 94.25 89 LEU A O 1
ATOM 681 N N . SER A 1 90 ? 1.202 -13.293 11.144 1.00 91.06 90 SER A N 1
ATOM 682 C CA . SER A 1 90 ? 1.523 -14.358 10.18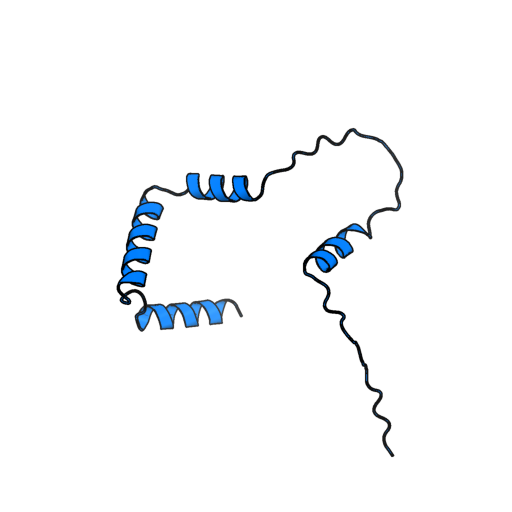9 1.00 91.06 90 SER A CA 1
ATOM 683 C C . SER A 1 90 ? 2.950 -14.278 9.633 1.00 91.06 90 SER A C 1
ATOM 685 O O . SER A 1 90 ? 3.438 -15.286 9.122 1.00 91.06 90 SER A O 1
ATOM 687 N N . ASP A 1 91 ? 3.580 -13.104 9.669 1.00 85.69 91 ASP A N 1
ATOM 688 C CA . ASP A 1 91 ? 4.944 -12.880 9.169 1.00 85.69 91 ASP A CA 1
ATOM 689 C C . ASP A 1 91 ? 6.033 -13.173 10.226 1.00 85.69 91 ASP A C 1
ATOM 691 O O . ASP A 1 91 ? 7.206 -13.306 9.861 1.00 85.69 91 ASP A O 1
ATOM 695 N N . LEU A 1 92 ? 5.671 -13.256 11.517 1.00 71.88 92 LEU A N 1
ATOM 696 C CA . LEU A 1 92 ? 6.570 -13.608 12.632 1.00 71.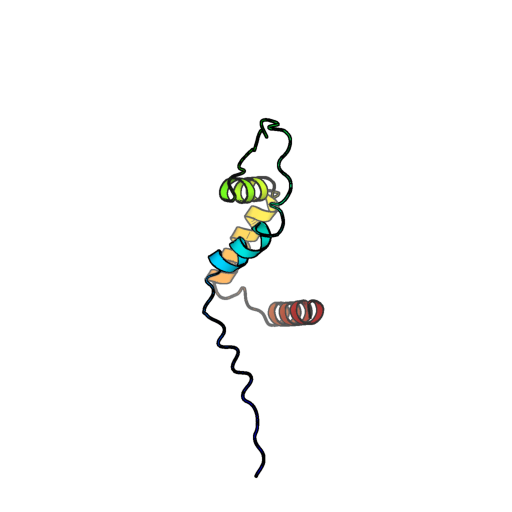88 92 LEU A CA 1
ATOM 697 C C . LEU A 1 92 ? 6.759 -15.126 12.780 1.00 71.88 92 LEU A C 1
ATOM 699 O O . LEU A 1 92 ? 7.905 -15.524 13.098 1.00 71.88 92 LEU A O 1
#

Foldseek 3Di:
DDDDDPPPPPPDPQDPVNVVVVVPPPPPDDDDDPPVPPDDDDDPVVVVVVVVVPDPPVVVVVVVVLVVCVVVVNNDDPVVVVVVVVVVVVVD

Radius of gyration: 24.74 Å; Cα contacts (8 Å, |Δi|>4): 9; chains: 1; bounding box: 56×28×66 Å

Secondary structure (DSSP, 8-state):
---------------HHHHHHHTTTT-----------------HHHHHHHHHHTS-HHHHHHHHHHHHHHHTT-S--HHHHHHHHHHHHHH-

pLDDT: mean 71.21, std 14.77, range [42.47, 94.25]

Mean predicted aligned error: 19.41 Å

Solvent-accessible surface area (backbone atoms only — not comparable to full-atom values): 6199 Å² total; per-residue (Å²): 140,83,88,77,81,77,84,76,78,78,76,68,87,67,49,78,70,51,64,65,56,60,77,67,69,84,74,81,88,78,92,80,79,90,68,87,74,88,75,83,84,76,54,68,67,56,54,55,50,50,57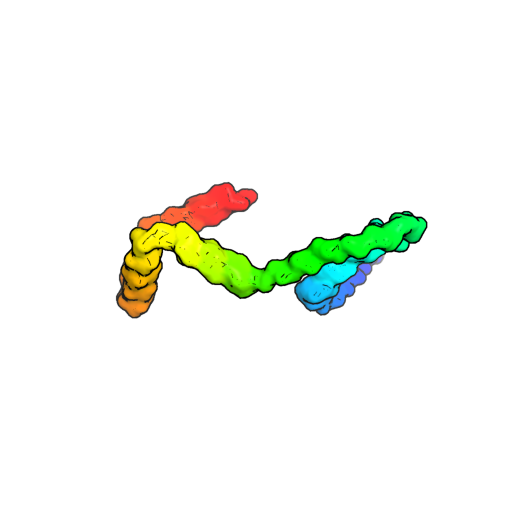,60,69,71,50,56,72,70,53,57,54,51,50,54,52,51,52,50,30,52,74,70,63,65,57,78,42,70,70,59,47,53,54,50,51,53,53,55,63,73,75,109

Sequence (92 aa):
MMDVSTIGNTASPATVRDYFNQSFRSRSDNAGSAVVDDRVEISEIATILSRLAELPEANARRIVEIRREIQSGTYLTADKLDGAIDGLLSDL